Protein AF-A0A957M8I3-F1 (afdb_monomer_lite)

Radius of gyration: 21.76 Å; chains: 1; bounding box: 45×28×54 Å

pLDDT: mean 94.17, std 5.06, range [67.81, 98.56]

Secondary structure (DSSP, 8-state):
---TGGGHHHHHHHHHHHHHHHHHHHHHHHHHHS-SS---HHHH-S-------SS---HHHHHHHHHHTT-

Structure (mmCIF, N/CA/C/O backbone):
data_AF-A0A957M8I3-F1
#
_entry.id   AF-A0A957M8I3-F1
#
loop_
_atom_site.group_PDB
_atom_site.id
_atom_site.type_symbol
_atom_site.label_atom_id
_atom_site.label_alt_id
_atom_site.label_comp_id
_atom_site.label_asym_id
_atom_site.label_entity_id
_atom_site.label_seq_id
_atom_site.pdbx_PDB_ins_code
_atom_site.Cartn_x
_atom_site.Cartn_y
_atom_site.Cartn_z
_atom_site.occupancy
_atom_site.B_iso_or_equiv
_atom_site.auth_seq_id
_atom_site.auth_comp_id
_atom_site.auth_asym_id
_atom_site.auth_atom_id
_atom_site.pdbx_PDB_model_num
ATOM 1 N N . MET A 1 1 ? 27.043 16.006 -24.268 1.00 67.81 1 MET A N 1
ATOM 2 C CA . MET A 1 1 ? 25.564 16.098 -24.226 1.00 67.81 1 MET A CA 1
ATOM 3 C C . MET A 1 1 ? 25.040 14.702 -23.908 1.00 67.81 1 MET A C 1
ATOM 5 O O . MET A 1 1 ? 25.592 13.753 -24.444 1.00 67.81 1 MET A O 1
ATOM 9 N N . TYR A 1 2 ? 24.088 14.529 -22.989 1.00 76.06 2 TYR A N 1
ATOM 10 C CA . TYR A 1 2 ? 23.625 13.184 -22.617 1.00 76.06 2 TYR A CA 1
ATOM 11 C C . TYR A 1 2 ? 22.737 12.584 -23.720 1.00 76.06 2 TYR A C 1
ATOM 13 O O . TYR A 1 2 ? 21.702 13.150 -24.062 1.00 76.06 2 TYR A O 1
ATOM 21 N N . HIS A 1 3 ? 23.114 11.415 -24.242 1.00 84.56 3 HIS A N 1
ATOM 22 C CA . HIS A 1 3 ? 22.391 10.687 -25.294 1.00 84.56 3 HIS A CA 1
ATOM 23 C C . HIS A 1 3 ? 21.218 9.865 -24.729 1.00 84.56 3 HIS A C 1
ATOM 25 O O . HIS A 1 3 ? 21.143 8.644 -24.868 1.00 84.56 3 HIS A O 1
ATOM 31 N N . ILE A 1 4 ? 20.302 10.529 -24.022 1.00 85.06 4 ILE A N 1
ATOM 32 C CA . ILE A 1 4 ? 19.165 9.873 -23.349 1.00 85.06 4 ILE A CA 1
ATOM 33 C C . ILE A 1 4 ? 18.198 9.270 -24.379 1.00 85.06 4 ILE A C 1
ATOM 35 O O . ILE A 1 4 ? 17.724 8.148 -24.202 1.00 85.06 4 ILE A O 1
ATOM 39 N N . VAL A 1 5 ? 17.962 9.986 -25.482 1.00 88.44 5 VAL A N 1
ATOM 40 C CA . VAL A 1 5 ? 17.021 9.599 -26.548 1.00 88.44 5 VAL A CA 1
ATOM 41 C C . VAL A 1 5 ? 17.462 8.324 -27.276 1.00 88.44 5 VAL A C 1
ATOM 43 O O . VAL A 1 5 ? 16.632 7.485 -27.627 1.00 88.44 5 VAL A O 1
ATOM 46 N N . GLU A 1 6 ? 18.768 8.130 -27.456 1.00 92.00 6 GLU A N 1
ATOM 47 C CA . GLU A 1 6 ? 19.333 6.935 -28.103 1.00 92.00 6 GLU A CA 1
ATOM 48 C C . GLU A 1 6 ? 19.080 5.665 -27.282 1.00 92.00 6 GLU A C 1
ATOM 50 O O . GLU A 1 6 ? 18.919 4.579 -27.833 1.00 92.00 6 GLU A O 1
ATOM 55 N N . LYS A 1 7 ? 18.955 5.810 -25.958 1.00 92.50 7 LYS A N 1
ATOM 56 C CA . LYS A 1 7 ? 18.680 4.7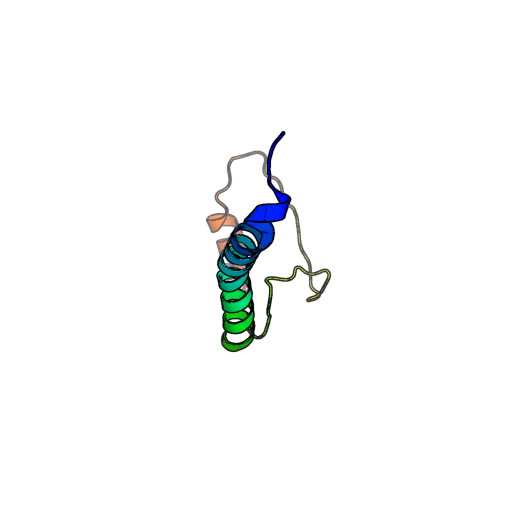15 -25.021 1.00 92.50 7 LYS A CA 1
ATOM 57 C C . LYS A 1 7 ? 17.194 4.555 -24.692 1.00 92.50 7 LYS A C 1
ATOM 59 O O . LYS A 1 7 ? 16.871 3.875 -23.721 1.00 92.50 7 LYS A O 1
ATOM 64 N N . ARG A 1 8 ? 16.275 5.133 -25.480 1.00 93.56 8 ARG A N 1
ATOM 65 C CA . ARG A 1 8 ? 14.822 5.106 -25.198 1.00 93.56 8 ARG A CA 1
ATOM 66 C C . ARG A 1 8 ? 14.282 3.712 -24.866 1.00 93.56 8 ARG A C 1
ATOM 68 O O . ARG A 1 8 ? 13.495 3.578 -23.941 1.00 93.56 8 ARG A O 1
ATOM 75 N N . ASN A 1 9 ? 14.750 2.674 -25.563 1.00 95.69 9 ASN A N 1
ATOM 76 C CA . ASN A 1 9 ? 14.288 1.305 -25.334 1.00 95.69 9 ASN A CA 1
ATOM 77 C C . ASN A 1 9 ? 14.671 0.812 -23.932 1.00 95.69 9 ASN A C 1
ATOM 79 O O . ASN A 1 9 ? 13.868 0.152 -23.292 1.00 95.69 9 ASN A O 1
ATOM 83 N N . ILE A 1 10 ? 15.857 1.174 -23.429 1.00 96.00 10 ILE A N 1
ATOM 84 C CA . ILE A 1 10 ? 16.286 0.827 -22.066 1.00 96.00 10 ILE A CA 1
ATOM 85 C C . ILE A 1 10 ? 15.357 1.493 -21.050 1.00 96.00 10 ILE A C 1
ATOM 87 O O . ILE A 1 10 ? 14.880 0.833 -20.132 1.00 96.00 10 ILE A O 1
ATOM 91 N N . TRP A 1 11 ? 15.052 2.778 -21.241 1.00 95.44 11 TRP A N 1
ATOM 92 C CA . TRP A 1 11 ? 14.159 3.512 -20.347 1.00 95.44 11 TRP A CA 1
ATOM 93 C C . TRP A 1 11 ? 12.737 2.947 -20.356 1.00 95.44 11 TRP A C 1
ATOM 95 O O . TRP A 1 11 ? 12.187 2.706 -19.287 1.00 95.44 11 TRP A O 1
ATOM 105 N N . PHE A 1 12 ? 12.180 2.637 -21.530 1.00 96.44 12 PHE A N 1
ATOM 106 C CA . PHE A 1 12 ? 10.863 2.004 -21.629 1.00 96.44 12 PHE A CA 1
ATOM 107 C C . PHE A 1 12 ? 10.830 0.605 -21.012 1.00 96.44 12 PHE A C 1
ATOM 109 O O . PHE A 1 12 ? 9.870 0.278 -20.318 1.00 96.44 12 PHE A O 1
ATOM 116 N N . THR A 1 13 ? 11.876 -0.202 -21.201 1.00 97.88 13 THR A N 1
ATOM 117 C CA . THR A 1 13 ? 11.976 -1.517 -20.557 1.00 97.88 13 THR A CA 1
ATOM 118 C C . THR A 1 13 ? 11.972 -1.380 -19.040 1.00 97.88 13 THR A C 1
ATOM 120 O O . THR A 1 13 ? 11.210 -2.076 -18.375 1.00 97.88 13 THR A O 1
ATOM 123 N N . ILE A 1 14 ? 12.762 -0.454 -18.486 1.00 97.56 14 ILE A N 1
ATOM 124 C CA . ILE A 1 14 ? 12.766 -0.183 -17.042 1.00 97.56 14 ILE A CA 1
ATOM 125 C C . ILE A 1 14 ? 11.367 0.239 -16.580 1.00 97.56 14 ILE A C 1
ATOM 127 O O . ILE A 1 14 ? 10.861 -0.312 -15.605 1.00 97.56 14 ILE A O 1
ATOM 131 N N . SER A 1 15 ? 10.709 1.158 -17.291 1.00 97.56 15 SER A N 1
ATOM 132 C CA . SER A 1 15 ? 9.353 1.600 -16.949 1.00 97.56 15 SER A CA 1
ATOM 133 C C . SER A 1 15 ? 8.349 0.447 -16.926 1.00 97.56 15 SER A C 1
ATOM 135 O O . SER A 1 15 ? 7.578 0.335 -15.975 1.00 97.56 15 SER A O 1
ATOM 137 N N . VAL A 1 16 ? 8.366 -0.430 -17.933 1.00 98.12 16 VAL A N 1
ATOM 138 C CA . VAL A 1 16 ? 7.457 -1.584 -17.999 1.00 98.12 16 VAL A CA 1
ATOM 139 C C . VAL A 1 16 ? 7.752 -2.578 -16.879 1.00 98.12 16 VAL A C 1
ATOM 141 O O . VAL A 1 16 ? 6.826 -3.015 -16.201 1.00 98.12 16 VAL A O 1
ATOM 144 N N . VAL A 1 17 ? 9.025 -2.888 -16.626 1.00 98.44 17 VAL A N 1
ATOM 145 C CA . VAL A 1 17 ? 9.426 -3.785 -15.530 1.00 98.44 17 VAL A CA 1
ATOM 146 C C . VAL A 1 17 ? 8.961 -3.250 -14.175 1.00 98.44 17 VAL A C 1
ATOM 148 O O . VAL A 1 17 ? 8.485 -4.028 -13.355 1.00 98.44 17 VAL A O 1
ATOM 151 N N . LEU A 1 18 ? 9.040 -1.937 -13.948 1.00 98.06 18 LEU A N 1
ATOM 152 C CA . LEU A 1 18 ? 8.551 -1.313 -12.715 1.00 98.06 18 LEU A CA 1
ATOM 153 C C . LEU A 1 18 ? 7.018 -1.276 -12.626 1.00 98.06 18 LEU A C 1
ATOM 155 O O . LEU A 1 18 ? 6.466 -1.346 -11.530 1.00 98.06 18 LEU A O 1
ATOM 159 N N . MET A 1 19 ? 6.323 -1.188 -13.760 1.00 98.38 19 MET A N 1
ATOM 160 C CA . MET A 1 19 ? 4.859 -1.141 -13.815 1.00 98.38 19 MET A CA 1
ATOM 161 C C . MET A 1 19 ? 4.210 -2.519 -13.620 1.00 98.38 19 MET A C 1
ATOM 163 O O . MET A 1 19 ? 3.149 -2.618 -13.003 1.00 98.38 19 MET A O 1
ATOM 167 N N . ILE A 1 20 ? 4.843 -3.588 -14.116 1.00 98.56 20 ILE A N 1
ATOM 168 C CA . ILE A 1 20 ? 4.300 -4.956 -14.078 1.00 98.56 20 ILE A CA 1
ATOM 169 C C . ILE A 1 20 ? 3.902 -5.404 -12.657 1.00 98.56 20 ILE A C 1
ATOM 171 O O . ILE A 1 20 ? 2.772 -5.869 -12.505 1.00 98.56 20 ILE A O 1
ATOM 175 N N . PRO A 1 21 ? 4.730 -5.244 -11.603 1.00 98.12 21 PRO A N 1
ATOM 176 C CA . PRO A 1 21 ? 4.348 -5.628 -10.244 1.00 98.12 21 PRO A CA 1
ATOM 177 C C . PRO A 1 21 ? 3.068 -4.945 -9.752 1.00 98.12 21 PRO A C 1
ATOM 179 O O . PRO A 1 21 ? 2.234 -5.595 -9.125 1.00 98.12 21 PRO A O 1
ATOM 182 N N . ALA A 1 22 ? 2.877 -3.661 -10.074 1.00 96.94 22 ALA A N 1
ATOM 183 C CA . ALA A 1 22 ? 1.673 -2.922 -9.697 1.00 96.94 22 ALA A CA 1
ATOM 184 C C . ALA A 1 22 ? 0.427 -3.464 -10.415 1.00 96.94 22 ALA A C 1
ATOM 186 O O . ALA A 1 22 ? -0.608 -3.675 -9.785 1.00 96.94 22 ALA A O 1
ATOM 187 N N . ILE A 1 23 ? 0.543 -3.762 -11.714 1.00 98.06 23 ILE A N 1
ATOM 188 C CA . ILE A 1 23 ? -0.548 -4.359 -12.499 1.00 98.06 23 ILE A CA 1
ATOM 189 C C . ILE A 1 23 ? -0.894 -5.758 -11.972 1.00 98.06 23 ILE A C 1
ATOM 191 O O . ILE A 1 23 ? -2.072 -6.074 -11.802 1.00 98.06 23 ILE A O 1
ATOM 195 N N . ILE A 1 24 ? 0.115 -6.584 -11.669 1.00 98.25 24 ILE A N 1
ATOM 196 C CA . ILE A 1 24 ? -0.083 -7.91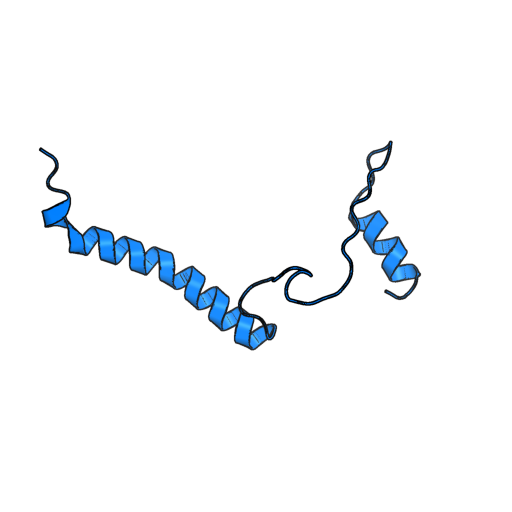8 -11.082 1.00 98.25 24 ILE A CA 1
ATOM 197 C C . ILE A 1 24 ? -0.808 -7.804 -9.740 1.00 98.25 24 ILE A C 1
ATOM 199 O O . ILE A 1 24 ? -1.776 -8.527 -9.512 1.00 98.25 24 ILE A O 1
ATOM 203 N N . TYR A 1 25 ? -0.380 -6.883 -8.873 1.00 97.38 25 TYR A N 1
ATOM 204 C CA . TYR A 1 25 ? -1.033 -6.645 -7.587 1.00 97.38 25 TYR A CA 1
ATOM 205 C C . TYR A 1 25 ? -2.505 -6.252 -7.759 1.00 97.38 25 TYR A C 1
ATOM 207 O O . TYR A 1 25 ? -3.368 -6.827 -7.097 1.00 97.38 25 TYR A O 1
ATOM 215 N N . MET A 1 26 ? -2.806 -5.326 -8.674 1.00 97.94 26 MET A N 1
ATOM 216 C CA . MET A 1 26 ? -4.182 -4.903 -8.946 1.00 97.94 26 MET A CA 1
ATOM 21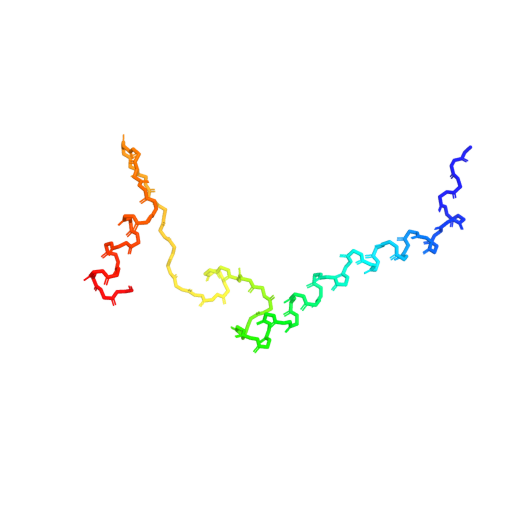7 C C . MET A 1 26 ? -5.048 -6.061 -9.447 1.00 97.94 26 MET A C 1
ATOM 219 O O . MET A 1 26 ? -6.157 -6.250 -8.950 1.00 97.94 26 MET A O 1
ATOM 223 N N . ALA A 1 27 ? -4.547 -6.861 -10.394 1.00 98.06 27 ALA A N 1
ATOM 224 C CA . ALA A 1 27 ? -5.271 -8.020 -10.911 1.00 98.06 27 ALA A CA 1
ATOM 225 C C . ALA A 1 27 ? -5.519 -9.066 -9.811 1.00 98.06 27 ALA A C 1
ATOM 227 O O . ALA A 1 27 ? -6.643 -9.539 -9.641 1.00 98.06 27 ALA A O 1
ATOM 228 N N . TRP A 1 28 ? -4.492 -9.377 -9.017 1.00 98.12 28 TRP A N 1
ATOM 229 C CA . TRP A 1 28 ? -4.602 -10.298 -7.887 1.00 98.12 28 TRP A CA 1
ATOM 230 C C . TRP A 1 28 ? -5.591 -9.799 -6.825 1.00 98.12 28 TRP A C 1
ATOM 232 O O . TRP A 1 28 ? -6.421 -10.576 -6.350 1.00 98.12 28 TRP A O 1
ATOM 242 N N . SER A 1 29 ? -5.558 -8.507 -6.484 1.00 97.38 29 SER A N 1
ATOM 243 C CA . SER A 1 29 ? -6.500 -7.886 -5.545 1.00 97.38 29 SER A CA 1
ATOM 244 C C . SER A 1 29 ? -7.929 -7.909 -6.090 1.00 97.38 29 SER A C 1
ATOM 246 O O . SER A 1 29 ? -8.858 -8.255 -5.362 1.00 97.38 29 SER A O 1
ATOM 248 N N . GLY A 1 30 ? -8.113 -7.634 -7.385 1.00 97.00 30 GLY A N 1
ATOM 249 C CA . GLY A 1 30 ? -9.416 -7.730 -8.042 1.00 97.00 30 GLY A CA 1
ATOM 250 C C . GLY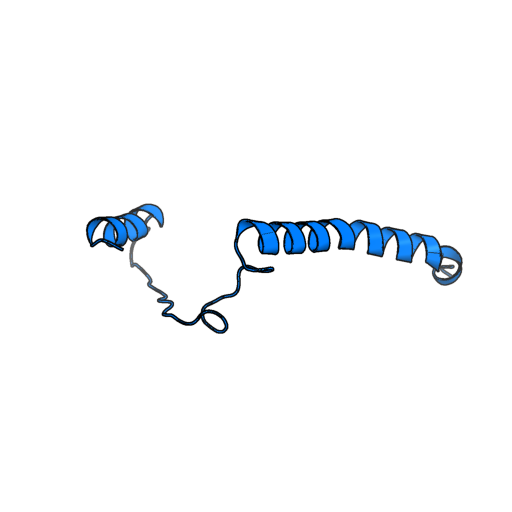 A 1 30 ? -10.028 -9.126 -7.926 1.00 97.00 30 GLY A C 1
ATOM 251 O O . GLY A 1 30 ? -11.205 -9.249 -7.602 1.00 97.00 30 GLY A O 1
ATOM 252 N N . ILE A 1 31 ? -9.218 -10.173 -8.115 1.00 97.88 31 ILE A N 1
ATOM 253 C CA . ILE A 1 31 ? -9.669 -11.572 -8.040 1.00 97.88 31 ILE A CA 1
ATOM 254 C C . ILE A 1 31 ? -9.921 -12.016 -6.591 1.00 97.88 31 ILE A C 1
ATOM 256 O O . ILE A 1 31 ? -10.900 -12.705 -6.323 1.00 97.88 31 ILE A O 1
ATOM 260 N N . THR A 1 32 ? -9.043 -11.652 -5.652 1.00 97.06 32 THR A N 1
ATOM 261 C CA . THR A 1 32 ? -9.085 -12.177 -4.272 1.00 97.06 32 THR A CA 1
ATOM 262 C C . THR A 1 32 ? -9.925 -11.345 -3.308 1.00 97.06 32 THR A C 1
ATOM 264 O O . THR A 1 32 ? -10.437 -11.885 -2.331 1.00 97.06 32 THR A O 1
ATOM 267 N N . ARG A 1 33 ? -10.060 -10.038 -3.556 1.00 94.00 33 ARG A N 1
ATOM 268 C CA . ARG A 1 33 ? -10.725 -9.073 -2.660 1.00 94.00 33 ARG A CA 1
ATOM 269 C C . ARG A 1 33 ? -11.921 -8.374 -3.307 1.00 94.00 33 ARG A C 1
ATOM 271 O O . ARG A 1 33 ? -12.592 -7.597 -2.640 1.00 94.00 33 ARG A O 1
ATOM 278 N N . GLY A 1 34 ? -12.171 -8.600 -4.599 1.00 93.31 34 GLY A N 1
ATOM 279 C CA . GLY A 1 34 ? -13.242 -7.932 -5.347 1.00 93.31 34 GLY A CA 1
ATOM 280 C C . GLY A 1 34 ? -12.970 -6.457 -5.669 1.00 93.31 34 GLY A C 1
ATOM 281 O O . GLY A 1 34 ? -13.841 -5.780 -6.208 1.00 93.31 34 GLY A O 1
ATOM 282 N N . GLN A 1 35 ? -11.777 -5.940 -5.352 1.00 93.50 35 GLN A N 1
ATOM 283 C CA . GLN A 1 35 ? -11.389 -4.545 -5.576 1.00 93.50 35 GLN A CA 1
ATOM 284 C C . GLN A 1 35 ? -9.939 -4.468 -6.060 1.00 93.50 35 GLN A C 1
ATOM 286 O O . GLN A 1 35 ? -9.057 -5.123 -5.507 1.00 93.50 35 GLN A O 1
ATOM 291 N N . LEU A 1 36 ? -9.675 -3.650 -7.084 1.00 95.44 36 LEU A N 1
ATOM 292 C CA . LEU A 1 36 ? -8.330 -3.494 -7.660 1.00 95.44 36 LEU A CA 1
ATOM 293 C C . LEU A 1 36 ? -7.373 -2.739 -6.728 1.00 95.44 36 LEU A C 1
ATOM 295 O O . LEU A 1 36 ? -6.171 -2.993 -6.729 1.00 95.44 36 LEU A O 1
ATOM 299 N N . LEU A 1 37 ? -7.909 -1.803 -5.948 1.00 94.19 37 LEU A N 1
ATOM 300 C CA . LEU A 1 37 ? -7.178 -0.932 -5.034 1.00 94.19 37 LEU A CA 1
ATOM 301 C C . LEU A 1 37 ? -7.935 -0.854 -3.699 1.00 94.19 37 LEU A C 1
ATOM 303 O O . LEU A 1 37 ? -9.157 -1.012 -3.700 1.00 94.19 37 LEU A O 1
ATOM 307 N N . PRO A 1 38 ? -7.246 -0.596 -2.572 1.00 89.94 38 PRO A N 1
ATOM 308 C CA . PRO A 1 38 ? -7.883 -0.372 -1.276 1.00 89.94 38 PRO A CA 1
ATOM 309 C C . PRO A 1 38 ? -8.523 1.023 -1.246 1.00 89.94 38 PRO A C 1
ATOM 311 O O . PRO A 1 38 ? -7.955 1.976 -0.717 1.00 89.94 38 PRO A O 1
ATOM 314 N N . LEU A 1 39 ? -9.676 1.161 -1.895 1.00 92.56 39 LEU A N 1
ATOM 315 C CA . LEU A 1 39 ? -10.384 2.432 -1.986 1.00 92.56 39 LEU A CA 1
ATOM 316 C C . LEU A 1 39 ? -11.013 2.800 -0.633 1.00 92.56 39 LEU A C 1
ATOM 318 O O . LEU A 1 39 ? -11.571 1.947 0.057 1.00 92.56 39 LEU A O 1
ATOM 322 N N . SER A 1 40 ? -10.922 4.081 -0.273 1.00 91.00 40 SER A N 1
ATOM 323 C CA . SER A 1 40 ? -11.528 4.629 0.947 1.00 91.00 40 SER A CA 1
ATOM 324 C C . SER A 1 40 ? -13.037 4.869 0.777 1.00 91.00 40 SER A C 1
ATOM 326 O O . SER A 1 40 ? -13.604 4.638 -0.296 1.00 91.00 40 SER A O 1
ATOM 328 N N . ILE A 1 41 ? -13.673 5.379 1.834 1.00 93.94 41 ILE A N 1
ATOM 329 C CA . ILE A 1 41 ? -15.119 5.631 1.931 1.00 93.94 41 ILE A CA 1
ATOM 330 C C . ILE A 1 41 ? -15.678 6.547 0.837 1.00 93.94 41 ILE A C 1
ATOM 332 O O . ILE A 1 41 ? -16.856 6.430 0.514 1.00 93.94 41 ILE A O 1
ATOM 336 N N . ASP A 1 42 ? -14.842 7.373 0.199 1.00 93.69 42 ASP A N 1
ATOM 337 C CA . ASP A 1 42 ? -15.233 8.188 -0.961 1.00 93.69 42 ASP A CA 1
ATOM 338 C C . ASP A 1 42 ? -15.755 7.335 -2.133 1.00 93.69 42 ASP A C 1
ATOM 340 O O . ASP A 1 42 ? -16.537 7.813 -2.952 1.00 93.69 42 ASP A O 1
ATOM 344 N N . TYR A 1 43 ? -15.339 6.065 -2.212 1.00 92.25 43 TYR A N 1
ATOM 345 C CA . TYR A 1 43 ? -15.713 5.131 -3.280 1.00 92.25 43 TYR A CA 1
ATOM 346 C C . TYR A 1 43 ? -16.491 3.910 -2.781 1.00 92.25 43 TYR A C 1
ATOM 348 O O . TYR A 1 43 ? -17.172 3.260 -3.572 1.00 92.25 43 TYR A O 1
ATOM 356 N N . THR A 1 44 ? -16.365 3.558 -1.499 1.00 91.31 44 THR A N 1
ATOM 357 C CA . THR A 1 44 ? -16.985 2.356 -0.913 1.00 91.31 44 THR A CA 1
ATOM 358 C C . THR A 1 44 ? -18.178 2.665 -0.008 1.00 91.31 44 THR A C 1
ATOM 360 O O . THR A 1 44 ? -18.932 1.751 0.328 1.00 91.31 44 THR A O 1
ATOM 363 N N . GLY A 1 45 ? -18.392 3.939 0.341 1.00 89.19 45 GLY A N 1
ATOM 364 C CA . GLY A 1 45 ? -19.360 4.358 1.351 1.00 89.19 45 GLY A CA 1
ATOM 365 C C . GLY A 1 45 ? -18.906 4.021 2.777 1.00 89.19 45 GLY A C 1
ATOM 366 O O . GLY A 1 45 ? -17.897 3.354 2.992 1.00 89.19 45 GLY A O 1
ATOM 367 N N . GLY A 1 46 ? -19.659 4.491 3.771 1.00 90.75 46 GLY A N 1
ATOM 368 C CA . GLY A 1 46 ? -19.369 4.269 5.191 1.00 90.75 46 GLY A CA 1
ATOM 369 C C . GLY A 1 46 ? -18.905 5.528 5.919 1.00 90.75 46 GLY A C 1
ATOM 370 O O . GLY A 1 46 ? -19.131 6.645 5.458 1.00 90.75 46 GLY A O 1
ATOM 371 N N . SER A 1 47 ? -18.275 5.328 7.077 1.00 91.00 47 SER A N 1
ATOM 372 C CA . SER A 1 47 ? -17.862 6.397 7.989 1.00 91.00 47 SER A CA 1
ATOM 373 C C . SER A 1 47 ? -16.415 6.189 8.425 1.00 91.00 47 SER A C 1
ATOM 375 O O . SER A 1 47 ? -16.043 5.091 8.832 1.00 91.00 47 SER A O 1
ATOM 377 N N . VAL A 1 48 ? -15.612 7.251 8.380 1.00 92.12 48 VAL A N 1
ATOM 378 C CA . VAL A 1 48 ? -14.246 7.284 8.921 1.00 92.12 48 VAL A CA 1
ATOM 379 C C . VAL A 1 48 ? -14.218 8.317 10.030 1.00 92.12 48 VAL A C 1
ATOM 381 O O . VAL A 1 48 ? -14.633 9.457 9.823 1.00 92.12 48 VAL A O 1
ATOM 384 N N . TRP A 1 49 ? -13.759 7.908 11.209 1.00 91.12 49 TRP A N 1
ATOM 385 C CA . TRP A 1 49 ? -13.592 8.789 12.358 1.00 91.12 49 TRP A CA 1
ATOM 386 C C . TRP A 1 49 ? -12.112 8.958 12.650 1.00 91.12 49 TRP A C 1
ATOM 388 O O . TRP A 1 49 ? -11.365 7.982 12.722 1.00 91.12 49 TRP A O 1
ATOM 398 N N . GLU A 1 50 ? -11.711 10.203 12.848 1.00 93.06 50 GLU A N 1
ATOM 399 C CA . GLU A 1 50 ? -10.401 10.545 13.373 1.00 93.06 50 GLU A CA 1
ATOM 400 C C . GLU A 1 50 ? -10.565 10.907 14.846 1.00 93.06 50 GLU A C 1
ATOM 402 O O . GLU A 1 50 ? -11.408 11.728 15.211 1.00 93.06 50 GLU A O 1
ATOM 407 N N . VAL A 1 51 ? -9.797 10.241 15.705 1.00 92.38 51 VAL A N 1
ATOM 408 C CA . VAL A 1 51 ? -9.868 10.404 17.157 1.00 92.38 51 VAL A CA 1
ATOM 409 C C . VAL A 1 51 ? -8.467 10.620 17.704 1.00 92.38 51 VAL A C 1
ATOM 411 O O . VAL A 1 51 ? -7.508 9.997 17.251 1.00 92.38 51 VAL A O 1
ATOM 414 N N . SER A 1 52 ? -8.356 11.505 18.686 1.00 94.94 52 SER A N 1
ATOM 415 C CA . SER A 1 52 ? -7.108 11.809 19.379 1.00 94.94 52 SER A CA 1
ATOM 416 C C . SER A 1 52 ? -7.273 11.543 20.869 1.00 94.94 52 SER A C 1
ATOM 418 O O . SER A 1 52 ? -8.374 11.668 21.409 1.00 94.94 52 SER A O 1
ATOM 420 N N . PHE A 1 53 ? -6.179 11.173 21.526 1.00 96.25 53 PHE A N 1
ATOM 421 C CA . PHE A 1 53 ? -6.147 10.851 22.945 1.00 96.25 53 PHE A CA 1
ATOM 422 C C . PHE A 1 53 ? -5.040 11.654 23.624 1.00 96.25 53 PHE A C 1
ATOM 424 O O . PHE A 1 53 ? -3.939 11.771 23.090 1.00 96.25 53 PHE A O 1
ATOM 431 N N . ASP A 1 54 ? -5.303 12.130 24.840 1.00 97.12 54 ASP A N 1
ATOM 432 C CA . ASP A 1 54 ? -4.320 12.875 25.646 1.00 97.12 54 ASP A CA 1
ATOM 433 C C . ASP A 1 54 ? -3.158 11.997 26.148 1.00 97.12 54 ASP A C 1
ATOM 435 O O . ASP A 1 54 ? -2.181 12.483 26.716 1.00 97.12 54 ASP A O 1
ATOM 439 N N . GLN A 1 55 ? -3.258 10.685 25.941 1.00 96.31 55 GLN A N 1
ATOM 440 C CA . GLN A 1 55 ? -2.265 9.686 26.310 1.00 96.31 55 GLN A CA 1
ATOM 441 C C . GLN A 1 55 ? -1.973 8.757 25.131 1.00 96.31 55 GLN A C 1
ATOM 443 O O . GLN A 1 55 ? -2.799 8.583 24.236 1.00 96.31 55 GLN A O 1
ATOM 448 N N . ALA A 1 56 ? -0.807 8.109 25.149 1.00 96.06 56 ALA A N 1
ATOM 449 C CA . ALA A 1 56 ? -0.458 7.101 24.155 1.00 96.06 56 ALA A CA 1
ATOM 450 C C . ALA A 1 56 ? -1.395 5.886 24.266 1.00 96.06 56 ALA A C 1
ATOM 452 O O . ALA A 1 56 ? -1.284 5.076 25.186 1.00 96.06 56 ALA A O 1
ATOM 453 N N . VAL A 1 57 ? -2.304 5.751 23.302 1.00 96.62 57 VAL A N 1
ATOM 454 C CA . VAL A 1 57 ? -3.211 4.608 23.177 1.00 96.62 57 VAL A CA 1
ATOM 455 C C . VAL A 1 57 ? -2.732 3.715 22.038 1.00 96.62 57 VAL A C 1
ATOM 457 O O . VAL A 1 57 ? -2.438 4.183 20.941 1.00 96.62 57 VAL A O 1
ATOM 460 N N . GLN A 1 58 ? -2.659 2.408 22.290 1.00 96.69 58 GLN A N 1
ATOM 461 C CA . GLN A 1 58 ? -2.298 1.442 21.256 1.00 96.69 58 GLN A CA 1
ATOM 462 C C . GLN A 1 58 ? -3.461 1.254 20.269 1.00 96.69 58 GLN A C 1
ATOM 464 O O . GLN A 1 58 ? -4.578 0.988 20.719 1.00 96.69 58 GLN A O 1
ATOM 469 N N . PRO A 1 59 ? -3.231 1.283 18.940 1.00 94.69 59 PRO A N 1
ATOM 470 C CA . PRO A 1 59 ? -4.292 1.067 17.948 1.00 94.69 59 PRO A CA 1
ATOM 471 C C . PRO A 1 59 ? -5.075 -0.239 18.158 1.00 94.69 59 PRO A C 1
ATOM 473 O O . PRO A 1 59 ? -6.283 -0.294 17.938 1.00 94.69 59 PRO A O 1
ATOM 476 N N . ALA A 1 60 ? -4.403 -1.287 18.647 1.00 96.19 60 ALA A N 1
ATOM 477 C CA . ALA A 1 60 ? -5.033 -2.564 18.973 1.00 96.19 60 ALA A CA 1
ATOM 478 C C . ALA A 1 60 ? -6.076 -2.453 20.100 1.00 96.19 60 ALA A C 1
ATOM 480 O O . ALA A 1 60 ? -7.099 -3.129 20.036 1.00 96.19 60 ALA A O 1
ATOM 481 N N . ALA A 1 61 ? -5.855 -1.585 21.094 1.00 96.44 61 ALA A N 1
ATOM 482 C CA . ALA A 1 61 ? -6.814 -1.356 22.172 1.00 96.44 61 ALA A CA 1
ATOM 483 C C . ALA A 1 61 ? -8.079 -0.663 21.650 1.00 96.44 61 ALA A C 1
ATOM 485 O O . ALA A 1 61 ? -9.182 -1.062 22.006 1.00 96.44 61 ALA A O 1
ATOM 486 N N . VAL A 1 62 ? -7.924 0.310 20.741 1.00 95.31 62 VAL A N 1
ATOM 487 C CA . VAL A 1 62 ? -9.061 0.960 20.067 1.00 95.31 62 VAL A CA 1
ATOM 488 C C . VAL A 1 62 ? -9.861 -0.070 19.270 1.00 95.31 62 VAL A C 1
ATOM 490 O O . VAL A 1 62 ? -11.076 -0.140 19.417 1.00 95.31 62 VAL A O 1
ATOM 493 N N . ARG A 1 63 ? -9.187 -0.924 18.486 1.00 94.75 63 ARG A N 1
ATOM 494 C CA . ARG A 1 63 ? -9.840 -2.005 17.728 1.00 94.75 63 ARG A CA 1
ATOM 495 C C . ARG A 1 63 ? -10.614 -2.966 18.633 1.00 94.75 63 ARG A C 1
ATOM 497 O O . ARG A 1 63 ? -11.704 -3.383 18.257 1.00 94.75 63 ARG A O 1
ATOM 504 N N . GLN A 1 64 ? -10.069 -3.310 19.800 1.00 97.31 64 GLN A N 1
ATOM 505 C CA . GLN A 1 64 ? -10.707 -4.260 20.711 1.00 97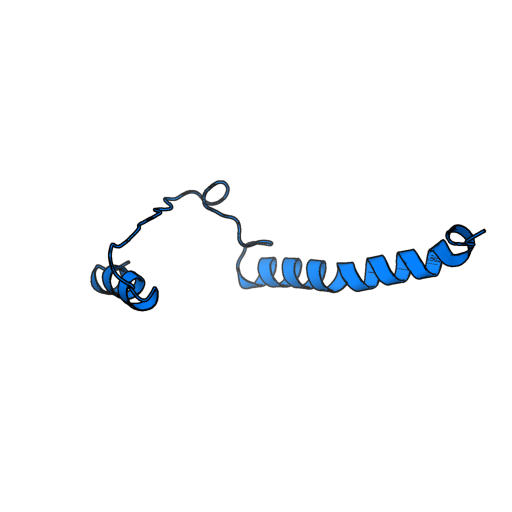.31 64 GLN A CA 1
ATOM 506 C C . GLN A 1 64 ? -12.064 -3.758 21.218 1.00 97.31 64 GLN A C 1
ATOM 508 O O . GLN A 1 64 ? -13.001 -4.544 21.274 1.00 97.31 64 GLN A O 1
ATOM 513 N N . VAL A 1 65 ? -12.206 -2.453 21.483 1.00 96.25 65 VAL A N 1
ATOM 514 C CA . VAL A 1 65 ? -13.489 -1.855 21.898 1.00 96.25 65 VAL A CA 1
ATOM 515 C C . VAL A 1 65 ? -14.591 -2.095 20.858 1.00 96.25 65 VAL A C 1
ATOM 517 O O . VAL A 1 65 ? -15.721 -2.400 21.227 1.00 96.25 65 VAL A O 1
ATOM 520 N N . PHE A 1 66 ? -14.271 -1.992 19.563 1.00 94.75 66 PHE A N 1
ATOM 521 C CA . PHE A 1 66 ? -15.232 -2.266 18.488 1.00 94.75 66 PHE A CA 1
ATOM 522 C C . PHE A 1 66 ? -15.588 -3.753 18.403 1.00 94.75 66 PHE A C 1
ATOM 524 O O . PHE A 1 66 ? -16.770 -4.082 18.326 1.00 94.75 66 PHE A O 1
ATOM 531 N N . VAL A 1 67 ? -14.586 -4.633 18.509 1.00 97.19 67 VAL A N 1
ATOM 532 C CA . VAL A 1 67 ? -14.789 -6.092 18.515 1.00 97.19 67 VAL A CA 1
ATOM 533 C C . VAL A 1 67 ? -15.696 -6.514 19.673 1.00 97.19 67 VAL A C 1
ATOM 535 O O . VAL A 1 67 ? -16.643 -7.271 19.469 1.00 97.19 67 VAL A O 1
ATOM 538 N N . ASP A 1 68 ? -15.454 -5.987 20.874 1.00 97.75 68 ASP A N 1
ATOM 539 C CA . ASP A 1 68 ? -16.258 -6.280 22.066 1.00 97.75 68 ASP A CA 1
ATOM 540 C C . ASP A 1 68 ? -17.697 -5.748 21.935 1.00 97.75 68 ASP A C 1
ATOM 542 O O . ASP A 1 68 ? -18.633 -6.330 22.485 1.00 97.75 68 ASP A O 1
ATOM 546 N N . ALA A 1 69 ? -17.889 -4.667 21.172 1.00 96.44 69 ALA A N 1
ATOM 547 C CA . ALA A 1 69 ? -19.195 -4.102 20.841 1.00 96.44 69 ALA A CA 1
ATOM 548 C C . ALA A 1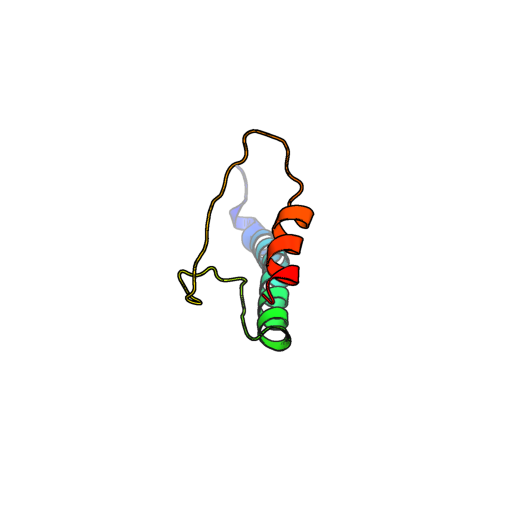 69 ? -19.909 -4.817 19.672 1.00 96.44 69 ALA A C 1
ATOM 550 O O . ALA A 1 69 ? -21.036 -4.446 19.340 1.00 96.44 69 ALA A O 1
ATOM 551 N N . GLY A 1 70 ? -19.291 -5.839 19.067 1.00 95.25 70 GLY A N 1
ATOM 552 C CA . GLY A 1 70 ? -19.875 -6.638 17.985 1.00 95.25 70 GLY A CA 1
ATOM 553 C C . GLY A 1 70 ? -19.669 -6.081 16.573 1.00 95.25 70 GLY A C 1
ATOM 554 O O . GLY A 1 70 ? -20.450 -6.426 15.684 1.00 95.25 70 GLY A O 1
ATOM 555 N N . TYR A 1 71 ? -18.649 -5.240 16.370 1.00 84.38 71 TYR A N 1
ATOM 556 C CA . TYR A 1 71 ? -18.253 -4.680 15.071 1.00 84.38 71 TYR A CA 1
ATOM 557 C C . TYR A 1 71 ? -16.942 -5.275 14.538 1.00 84.38 71 TYR A C 1
ATOM 559 O O . TYR A 1 71 ? -16.053 -5.630 15.347 1.00 84.38 71 TYR A O 1
#

Foldseek 3Di:
DDPVVVCVVVVVVVVVVVVVVLQVQQVVCCVPVVGSDPDDCVPVNDDDDDDDDPDDDDPVVVVVVVVVVVD

Sequence (71 aa):
MYHIVEKRNIWFTISVVLMIPAIIYMAWSGITRGQLLPLSIDYTGGSVWEVSFDQAVQPAAVRQVFVDAGY